Protein AF-A0AAX6HCB5-F1 (afdb_monomer)

Mean predicted aligned error: 10.13 Å

InterPro domains:
  IPR004364 Aminoacyl-tRNA synthetase, class II (D/K/N) [PF00152] (1-124)
  IPR004523 Aspartate-tRNA synthetase, type 2 [PTHR43450] (1-118)
  IPR045864 Class II Aminoacyl-tRNA synthetase/Biotinyl protein ligase (BPL) and lipoyl protein ligase (LPL) [G3DSA:3.30.930.10] (1-126)
  IPR045864 Class II Aminoacyl-tRNA synthetase/Biotinyl protein ligase (BPL) and lipoyl protein ligase (LPL) [SSF55681] (1-124)

Sequence (126 aa):
MDIVDGLFVERFDHLNENCKKELEAINRQYPFEPLKYLRLTFGEGIQMLKEAGVDVDPLGEEIKLGRLVLEKYNTEFYILHRFPLAVRPFYTMPCYDDSRYSNSFDVFIRGEEIISGVKECTRPTS

Nearest PDB structures (foldseek):
  6iy6-assembly1_A  TM=6.878E-01  e=4.361E-13  Homo sapiens
  6iy6-assembly2_H  TM=6.935E-01  e=6.535E-13  Homo sapiens
  6iy6-assembly1_B  TM=6.879E-01  e=5.711E-13  Homo sapiens
  3i7f-assembly1_A  TM=6.760E-01  e=8.557E-13  Entamoeba histolytica
  3i7f-assembly1_B  TM=6.742E-01  e=2.199E-12  Entamoeba histolytica

pLDDT: mean 71.75, std 12.4, range [36.84, 87.5]

Structure (mmCIF, N/CA/C/O backbone):
data_AF-A0AAX6HCB5-F1
#
_entry.id   AF-A0AAX6HCB5-F1
#
loop_
_atom_site.group_PDB
_atom_site.id
_atom_site.type_symbol
_atom_site.label_atom_id
_atom_site.label_alt_id
_atom_site.label_comp_id
_atom_site.label_asym_i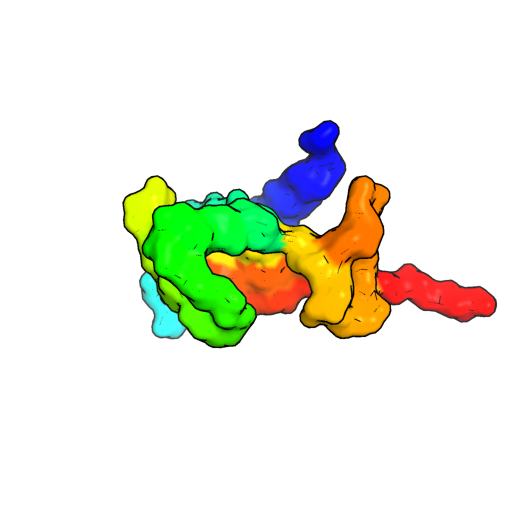d
_atom_site.label_entity_id
_atom_site.label_seq_id
_atom_site.pdbx_PDB_ins_code
_atom_site.Cartn_x
_atom_site.Cartn_y
_atom_site.Cartn_z
_atom_site.occupancy
_atom_site.B_iso_or_equiv
_atom_site.auth_seq_id
_atom_site.auth_comp_id
_atom_site.auth_asym_id
_atom_site.auth_atom_id
_atom_site.pdbx_PDB_model_num
ATOM 1 N N . MET A 1 1 ? 9.347 -19.235 0.436 1.00 45.31 1 MET A N 1
ATOM 2 C CA . MET A 1 1 ? 8.471 -18.070 0.237 1.00 45.31 1 MET A CA 1
ATOM 3 C C . MET A 1 1 ? 8.315 -17.375 1.592 1.00 45.31 1 MET A C 1
ATOM 5 O O . MET A 1 1 ? 7.218 -17.352 2.106 1.00 45.31 1 MET A O 1
ATOM 9 N N . ASP A 1 2 ? 9.399 -16.903 2.239 1.00 49.16 2 ASP A N 1
ATOM 10 C CA . ASP A 1 2 ? 9.345 -16.800 3.722 1.00 49.16 2 ASP A CA 1
ATOM 11 C C . ASP A 1 2 ? 10.092 -15.625 4.378 1.00 49.16 2 ASP A C 1
ATOM 13 O O . ASP A 1 2 ? 9.741 -15.233 5.483 1.00 49.16 2 ASP A O 1
ATOM 17 N N . ILE A 1 3 ? 11.091 -15.003 3.742 1.00 51.03 3 ILE A N 1
ATOM 18 C CA . ILE A 1 3 ? 11.892 -13.965 4.431 1.00 51.03 3 ILE A CA 1
ATOM 19 C C . ILE A 1 3 ? 11.267 -12.574 4.285 1.00 51.03 3 ILE A C 1
ATOM 21 O O . ILE A 1 3 ? 11.224 -11.797 5.233 1.00 51.03 3 ILE A O 1
ATOM 25 N N . VAL A 1 4 ? 10.775 -12.252 3.087 1.00 48.47 4 VAL A N 1
ATOM 26 C CA . VAL A 1 4 ? 10.161 -10.948 2.801 1.00 48.47 4 VAL A CA 1
ATOM 27 C C . VAL A 1 4 ? 8.801 -10.848 3.491 1.00 48.47 4 VAL A C 1
ATOM 29 O O . VAL A 1 4 ? 8.492 -9.821 4.084 1.00 48.47 4 VAL A O 1
ATOM 32 N N . ASP A 1 5 ? 8.041 -11.942 3.498 1.00 51.50 5 ASP A N 1
ATOM 33 C CA . ASP A 1 5 ? 6.752 -12.011 4.179 1.00 51.50 5 ASP A CA 1
ATOM 34 C C . ASP A 1 5 ? 6.889 -11.872 5.692 1.00 51.50 5 ASP A C 1
ATOM 36 O O . ASP A 1 5 ? 6.193 -11.041 6.272 1.00 51.50 5 ASP A O 1
ATOM 40 N N . GLY A 1 6 ? 7.841 -12.586 6.302 1.00 56.00 6 GLY A N 1
ATOM 41 C CA . GLY A 1 6 ? 8.156 -12.432 7.721 1.00 56.00 6 GLY A CA 1
ATOM 42 C C . GLY A 1 6 ? 8.624 -11.018 8.068 1.00 56.00 6 GLY A C 1
ATOM 43 O O . GLY A 1 6 ? 8.127 -10.436 9.022 1.00 56.00 6 GLY A O 1
ATOM 44 N N . LEU A 1 7 ? 9.498 -10.417 7.251 1.00 59.84 7 LEU A N 1
ATOM 45 C CA . LEU A 1 7 ? 10.003 -9.061 7.487 1.00 59.84 7 LEU A CA 1
ATOM 46 C C . LEU A 1 7 ? 8.901 -7.996 7.403 1.00 59.84 7 LEU A C 1
ATOM 48 O O . LEU A 1 7 ? 8.930 -7.027 8.157 1.00 59.84 7 LEU A O 1
ATOM 52 N N . PHE A 1 8 ? 7.953 -8.137 6.473 1.00 59.31 8 PHE A N 1
ATOM 53 C CA . PHE A 1 8 ? 6.847 -7.189 6.359 1.00 59.31 8 PHE A CA 1
ATOM 54 C C . PHE A 1 8 ? 5.856 -7.346 7.508 1.00 59.31 8 PHE A C 1
ATOM 56 O O . PHE A 1 8 ? 5.485 -6.334 8.091 1.00 59.31 8 PHE A O 1
ATOM 63 N N . VAL A 1 9 ? 5.473 -8.574 7.868 1.00 63.72 9 VAL A N 1
ATOM 64 C CA . VAL A 1 9 ? 4.605 -8.819 9.033 1.00 63.72 9 VAL A CA 1
ATOM 65 C C . VAL A 1 9 ? 5.260 -8.271 10.298 1.00 63.72 9 VAL A C 1
ATOM 67 O O . VAL A 1 9 ? 4.655 -7.461 10.988 1.00 63.72 9 VAL A O 1
ATOM 70 N N . GLU A 1 10 ? 6.537 -8.583 10.524 1.00 66.00 10 GLU A N 1
ATOM 71 C CA . GLU A 1 10 ? 7.284 -8.095 11.683 1.00 66.00 10 GLU A CA 1
ATOM 72 C C . GLU A 1 10 ? 7.404 -6.567 11.680 1.00 66.00 10 GLU A C 1
ATOM 74 O O . GLU A 1 10 ? 7.215 -5.936 12.713 1.00 66.00 10 GLU A O 1
ATOM 79 N N . ARG A 1 11 ? 7.652 -5.932 10.526 1.00 64.69 11 ARG A N 1
ATOM 80 C CA . ARG A 1 11 ? 7.674 -4.466 10.442 1.00 64.69 11 ARG A CA 1
ATOM 81 C C . ARG A 1 11 ? 6.315 -3.832 10.683 1.00 64.69 11 ARG A C 1
ATOM 83 O O . ARG A 1 11 ? 6.300 -2.739 11.234 1.00 64.69 11 ARG A O 1
ATOM 90 N N . PHE A 1 12 ? 5.213 -4.456 10.275 1.00 64.19 12 PHE A N 1
ATOM 91 C CA . PHE A 1 12 ? 3.874 -3.904 10.483 1.00 64.19 12 PHE A CA 1
ATOM 92 C C . PHE A 1 12 ? 3.361 -4.131 11.889 1.00 64.19 12 PHE A C 1
ATOM 94 O O . PHE A 1 12 ? 2.788 -3.204 12.453 1.00 64.19 12 PHE A O 1
ATOM 101 N N . ASP A 1 13 ? 3.645 -5.283 12.484 1.00 66.94 13 ASP A N 1
ATOM 102 C CA . ASP A 1 13 ? 3.441 -5.498 13.911 1.00 66.94 13 ASP A CA 1
ATOM 103 C C . ASP A 1 13 ? 4.293 -4.499 14.697 1.00 66.94 13 ASP A C 1
ATOM 105 O O . ASP A 1 13 ? 3.777 -3.790 15.555 1.00 66.94 13 ASP A O 1
ATOM 109 N N . HIS A 1 14 ? 5.552 -4.293 14.297 1.00 67.81 14 HIS A N 1
ATOM 110 C CA . HIS A 1 14 ? 6.405 -3.265 14.881 1.00 67.81 14 HIS A CA 1
ATOM 111 C C . HIS A 1 14 ? 5.851 -1.849 14.672 1.00 67.81 14 HIS A C 1
ATOM 113 O O . HIS A 1 14 ? 5.965 -1.034 15.579 1.00 67.81 14 HIS A O 1
ATOM 119 N N . LEU A 1 15 ? 5.235 -1.531 13.530 1.00 64.75 15 LEU A N 1
ATOM 120 C CA . LEU A 1 15 ? 4.616 -0.225 13.271 1.00 64.75 15 LEU A CA 1
ATOM 121 C C . LEU A 1 15 ? 3.354 -0.036 14.128 1.00 64.75 15 LEU A C 1
ATOM 123 O O . LEU A 1 15 ? 3.169 1.014 14.738 1.00 64.75 15 LEU A O 1
ATOM 127 N N . ASN A 1 16 ? 2.521 -1.071 14.245 1.00 65.12 16 ASN A N 1
ATOM 128 C CA . ASN A 1 16 ? 1.338 -1.079 15.105 1.00 65.12 16 ASN A CA 1
ATOM 129 C C . ASN A 1 16 ? 1.698 -1.028 16.592 1.00 65.12 16 ASN A C 1
ATOM 131 O O . ASN A 1 16 ? 0.928 -0.498 17.387 1.00 65.12 16 ASN A O 1
ATOM 135 N N . GLU A 1 17 ? 2.839 -1.585 16.992 1.00 67.44 17 GLU A N 1
ATOM 136 C CA . GLU A 1 17 ? 3.292 -1.597 18.381 1.00 67.44 17 GLU A CA 1
ATOM 137 C C . GLU A 1 17 ? 4.076 -0.337 18.756 1.00 67.44 17 GLU A C 1
ATOM 139 O O . GLU A 1 17 ? 3.826 0.234 19.820 1.00 67.44 17 GLU A O 1
ATOM 144 N N . ASN A 1 18 ? 4.975 0.126 17.882 1.00 63.28 18 ASN A N 1
ATOM 145 C CA . ASN A 1 18 ? 5.958 1.173 18.180 1.00 63.28 18 ASN A CA 1
ATOM 146 C C . ASN A 1 18 ? 5.626 2.527 17.551 1.00 63.28 18 ASN A C 1
ATOM 148 O O . ASN A 1 18 ? 6.016 3.547 18.113 1.00 63.28 18 ASN A O 1
ATOM 152 N N . CYS A 1 19 ? 4.864 2.564 16.455 1.00 60.31 19 CYS A N 1
ATOM 153 C CA . CYS A 1 19 ? 4.444 3.807 15.798 1.00 60.31 19 CYS A CA 1
ATOM 154 C C . CYS A 1 19 ? 2.996 4.200 16.140 1.00 60.31 19 CYS A C 1
ATOM 156 O O . CYS A 1 19 ? 2.330 4.904 15.380 1.00 60.31 19 CYS A O 1
ATOM 158 N N . LYS A 1 20 ? 2.476 3.762 17.300 1.00 65.50 20 LYS A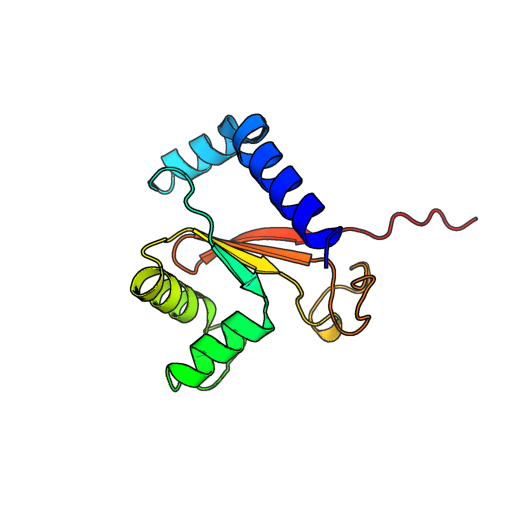 N 1
ATOM 159 C CA . LYS A 1 20 ? 1.111 4.093 17.756 1.00 65.50 20 LYS A CA 1
ATOM 160 C C . LYS A 1 20 ? 0.855 5.594 17.828 1.00 65.50 20 LYS A C 1
ATOM 162 O O . LYS A 1 20 ? -0.260 6.019 17.566 1.00 65.50 20 LYS A O 1
ATOM 167 N N . LYS A 1 21 ? 1.864 6.401 18.170 1.00 64.75 21 LYS A N 1
ATOM 168 C CA . LYS A 1 21 ? 1.718 7.860 18.296 1.00 64.75 21 LYS A CA 1
ATOM 169 C C . LYS A 1 21 ? 1.553 8.534 16.937 1.00 64.75 21 LYS A C 1
ATOM 171 O O . LYS A 1 21 ? 0.758 9.458 16.808 1.00 64.75 21 LYS A O 1
ATOM 176 N N . GLU A 1 22 ? 2.283 8.064 15.936 1.00 63.50 22 GLU A N 1
ATOM 177 C CA . GLU A 1 22 ? 2.213 8.505 14.547 1.00 63.50 22 GLU A CA 1
ATOM 178 C C . GLU A 1 22 ? 0.884 8.065 13.933 1.00 63.50 22 GLU A C 1
ATOM 180 O O . GLU A 1 22 ? 0.186 8.875 13.330 1.00 63.50 22 GLU A O 1
ATOM 185 N N . LEU A 1 23 ? 0.478 6.817 14.182 1.00 64.88 23 LEU A N 1
ATOM 186 C CA . LEU A 1 23 ? -0.827 6.295 13.781 1.00 64.88 23 LEU A CA 1
ATOM 187 C C . LEU A 1 23 ? -1.978 7.054 14.451 1.00 64.88 23 LEU A C 1
ATOM 189 O O . LEU A 1 23 ? -2.951 7.384 13.784 1.00 64.88 23 LEU A O 1
ATOM 193 N N . GLU A 1 24 ? -1.868 7.401 15.735 1.00 69.31 24 GLU A N 1
ATOM 194 C CA . GLU A 1 24 ? -2.835 8.256 16.433 1.00 69.31 24 GLU A CA 1
ATOM 195 C C . GLU A 1 24 ? -2.851 9.687 15.888 1.00 69.31 24 GLU A C 1
ATOM 197 O O . GLU A 1 24 ? -3.917 10.296 15.808 1.00 69.31 24 GLU A O 1
ATOM 202 N N . ALA A 1 25 ? -1.697 10.246 15.516 1.00 68.56 25 ALA A N 1
ATOM 203 C CA . ALA A 1 25 ? -1.620 11.571 14.905 1.00 68.56 25 ALA A CA 1
ATOM 204 C C . ALA A 1 25 ? -2.310 11.591 13.534 1.00 68.56 25 ALA A C 1
ATOM 206 O O . ALA A 1 25 ? -3.083 12.510 13.259 1.00 68.56 25 ALA A O 1
ATOM 207 N N . ILE A 1 26 ? -2.099 10.547 12.726 1.00 66.00 26 ILE A N 1
ATOM 208 C CA . ILE A 1 26 ? -2.817 10.334 11.465 1.00 66.00 26 ILE A CA 1
ATOM 209 C C . ILE A 1 26 ? -4.311 10.144 11.752 1.00 66.00 26 ILE A C 1
ATOM 211 O O . ILE A 1 26 ? -5.117 10.811 11.119 1.00 66.00 26 ILE A O 1
ATOM 215 N N . ASN A 1 27 ? -4.689 9.351 12.761 1.00 69.19 27 ASN A N 1
ATOM 216 C CA . ASN A 1 27 ? -6.090 9.099 13.129 1.00 69.19 27 ASN A CA 1
ATOM 217 C C . ASN A 1 27 ? -6.822 10.376 13.589 1.00 69.19 27 ASN A C 1
ATOM 219 O O . ASN A 1 27 ? -8.016 10.545 13.358 1.00 69.19 27 ASN A O 1
ATOM 223 N N . ARG A 1 28 ? -6.109 11.320 14.219 1.00 72.44 28 ARG A N 1
ATOM 224 C CA . ARG A 1 28 ? -6.670 12.634 14.585 1.00 72.44 28 ARG A CA 1
ATOM 225 C C . ARG A 1 28 ? -6.975 13.510 13.376 1.00 72.44 28 ARG A C 1
ATOM 227 O O . ARG A 1 28 ? -7.904 14.308 13.449 1.00 72.44 28 ARG A O 1
ATOM 234 N N . GLN A 1 29 ? -6.176 13.416 12.316 1.00 68.62 29 GLN A N 1
ATOM 235 C CA . GLN A 1 29 ? -6.394 14.181 11.085 1.00 68.62 29 GLN A CA 1
ATOM 236 C C . GLN A 1 29 ? -7.370 13.463 10.142 1.00 68.62 29 GLN A C 1
ATOM 238 O O . GLN A 1 29 ? -8.209 14.107 9.519 1.00 68.62 29 GLN A O 1
ATOM 243 N N . TYR A 1 30 ? -7.309 12.133 10.107 1.00 65.06 30 TYR A N 1
ATOM 244 C CA . TYR A 1 30 ? -8.079 11.250 9.242 1.00 65.06 30 TYR A CA 1
ATOM 245 C C . TYR A 1 30 ? -8.595 10.060 10.063 1.00 65.06 30 TYR A C 1
ATOM 247 O O . TYR A 1 30 ? -7.854 9.100 10.241 1.00 65.06 30 TYR A O 1
ATOM 255 N N . PRO A 1 31 ? -9.839 10.094 10.577 1.00 69.31 31 PRO A N 1
ATOM 256 C CA . PRO A 1 31 ? -10.374 9.019 11.411 1.00 69.31 31 PRO A CA 1
ATOM 257 C C . PRO A 1 31 ? -10.451 7.686 10.656 1.00 69.31 31 PRO A C 1
ATOM 259 O O . PRO A 1 31 ? -11.116 7.615 9.619 1.00 69.31 31 PRO A O 1
ATOM 262 N N . PHE A 1 32 ? -9.819 6.635 11.185 1.00 66.44 32 PHE A N 1
ATOM 263 C CA . PHE A 1 32 ? -9.846 5.278 10.628 1.00 66.44 32 PHE A CA 1
ATOM 264 C C . PHE A 1 32 ? -10.086 4.214 11.717 1.00 66.44 32 PHE A C 1
ATOM 266 O O . PHE A 1 32 ? -9.746 4.400 12.889 1.00 66.44 32 PHE A O 1
ATOM 273 N N . GLU A 1 33 ? -10.709 3.092 11.339 1.00 65.19 33 GLU A N 1
ATOM 274 C CA . GLU A 1 33 ? -10.898 1.928 12.220 1.00 65.19 33 GLU A CA 1
ATOM 275 C C . GLU A 1 33 ? -9.569 1.207 12.515 1.00 65.19 33 GLU A C 1
ATOM 277 O O . GLU A 1 33 ? -8.630 1.343 11.736 1.00 65.19 33 GLU A O 1
ATOM 282 N N . PRO A 1 34 ? -9.448 0.416 13.603 1.00 62.91 34 PRO A N 1
ATOM 283 C CA . PRO A 1 34 ? -8.208 -0.285 13.941 1.00 62.91 34 PRO A CA 1
ATOM 284 C C . PRO A 1 34 ? -7.597 -0.996 12.727 1.00 62.91 34 PRO A C 1
ATOM 286 O O . PRO A 1 34 ? -8.287 -1.739 12.032 1.00 62.91 34 PRO A O 1
ATOM 289 N N . LEU A 1 35 ? -6.308 -0.738 12.483 1.00 61.56 35 LEU A N 1
ATOM 290 C CA . LEU A 1 35 ? -5.572 -1.090 11.266 1.00 61.56 35 LEU A CA 1
ATOM 291 C C . LEU A 1 35 ? -5.821 -2.519 10.781 1.00 61.56 35 LEU A C 1
ATOM 293 O O . LEU A 1 35 ? -5.146 -3.468 11.183 1.00 61.56 35 LEU A O 1
ATOM 297 N N . LYS A 1 36 ? -6.757 -2.652 9.841 1.00 66.12 36 LYS A N 1
ATOM 298 C CA . LYS A 1 36 ? -6.951 -3.861 9.052 1.00 66.12 36 LYS A CA 1
ATOM 299 C C . LYS A 1 36 ? -6.175 -3.690 7.756 1.00 66.12 36 LYS A C 1
ATOM 301 O O . LYS A 1 36 ? -6.703 -3.197 6.765 1.00 66.12 36 LYS A O 1
ATOM 306 N N . TYR A 1 37 ? -4.890 -4.017 7.788 1.00 68.25 37 TYR A N 1
ATOM 307 C CA . TYR A 1 37 ? -4.016 -3.772 6.651 1.00 68.25 37 TYR A CA 1
ATOM 308 C C . TYR A 1 37 ? -4.153 -4.864 5.589 1.00 68.25 37 TYR A C 1
ATOM 310 O O . TYR A 1 37 ? -4.098 -6.058 5.884 1.00 68.25 37 TYR A O 1
ATOM 318 N N . LEU A 1 38 ? -4.323 -4.443 4.336 1.00 80.31 38 LEU A N 1
ATOM 319 C CA . LEU A 1 38 ? -4.226 -5.321 3.176 1.00 80.31 38 LEU A CA 1
ATOM 320 C C . LEU A 1 38 ? -2.879 -5.104 2.491 1.00 80.31 38 LEU A C 1
ATOM 322 O O . LEU A 1 38 ? -2.504 -3.974 2.182 1.00 80.31 38 LEU A O 1
ATOM 326 N N . ARG A 1 39 ? -2.159 -6.191 2.223 1.00 79.62 39 ARG A N 1
ATOM 327 C CA . ARG A 1 39 ? -0.920 -6.149 1.450 1.00 79.62 39 ARG A CA 1
ATOM 328 C C . ARG A 1 39 ? -1.200 -6.598 0.023 1.00 79.62 39 ARG A C 1
ATOM 330 O O . ARG A 1 39 ? -1.711 -7.695 -0.179 1.00 79.62 39 ARG A O 1
ATOM 337 N N . LEU A 1 40 ? -0.837 -5.758 -0.936 1.00 84.12 40 LEU A N 1
ATOM 338 C CA . LEU A 1 40 ? -0.963 -6.030 -2.361 1.00 84.12 40 LEU A CA 1
ATOM 339 C C . LEU A 1 40 ? 0.376 -5.762 -3.040 1.00 84.12 40 LEU A C 1
ATOM 341 O O . LEU A 1 40 ? 1.044 -4.762 -2.782 1.00 84.12 40 LEU A O 1
ATOM 345 N N . THR A 1 41 ? 0.792 -6.639 -3.938 1.00 84.94 41 THR A N 1
ATOM 346 C CA . THR A 1 41 ? 1.899 -6.321 -4.837 1.00 84.94 41 THR A CA 1
ATOM 347 C C . THR A 1 41 ? 1.451 -5.277 -5.859 1.00 84.94 41 THR A C 1
ATOM 349 O O . THR A 1 41 ? 0.275 -5.210 -6.222 1.00 84.94 41 THR A O 1
ATOM 352 N N . PHE A 1 42 ? 2.386 -4.484 -6.386 1.00 83.50 42 PHE A N 1
ATOM 353 C CA . PHE A 1 42 ? 2.079 -3.556 -7.479 1.00 83.50 42 PHE A CA 1
ATOM 354 C C . PHE A 1 42 ? 1.416 -4.282 -8.663 1.00 83.50 42 PHE A C 1
ATOM 356 O O . PHE A 1 42 ? 0.458 -3.785 -9.245 1.00 83.50 42 PHE A O 1
ATOM 363 N N . GLY A 1 43 ? 1.870 -5.502 -8.973 1.00 84.56 43 GLY A N 1
ATOM 364 C CA . GLY A 1 43 ? 1.260 -6.343 -10.005 1.00 84.56 43 GLY A CA 1
ATOM 365 C C . GLY A 1 43 ? -0.204 -6.695 -9.721 1.00 84.56 43 GLY A C 1
ATOM 366 O O . GLY A 1 43 ? -1.028 -6.601 -10.627 1.00 84.56 43 GLY A O 1
ATOM 367 N N . GLU A 1 44 ? -0.542 -7.047 -8.479 1.00 87.06 44 GLU A N 1
ATOM 368 C CA . GLU A 1 44 ? -1.928 -7.317 -8.067 1.00 87.06 44 GLU A CA 1
ATOM 369 C C . GLU A 1 44 ? -2.798 -6.059 -8.115 1.00 87.06 44 GLU A C 1
ATOM 371 O O . GLU A 1 44 ? -3.930 -6.128 -8.588 1.00 87.06 44 GLU A O 1
ATOM 376 N N . GLY A 1 45 ? -2.269 -4.902 -7.702 1.00 85.94 45 GLY A N 1
ATOM 377 C CA . GLY A 1 45 ? -2.980 -3.625 -7.812 1.00 85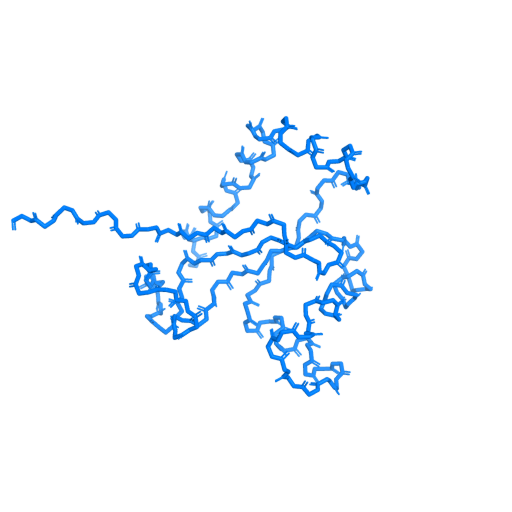.94 45 GLY A CA 1
ATOM 378 C C . GLY A 1 45 ? -3.332 -3.287 -9.264 1.00 85.94 45 GLY A C 1
ATOM 379 O O . GLY A 1 45 ? -4.486 -3.002 -9.578 1.00 85.94 45 GLY A O 1
ATOM 380 N N . ILE A 1 46 ? -2.365 -3.422 -10.176 1.00 83.69 46 ILE A N 1
ATOM 381 C CA . ILE A 1 46 ? -2.582 -3.231 -11.620 1.00 83.69 46 ILE A CA 1
ATOM 382 C C . ILE A 1 46 ? -3.578 -4.252 -12.178 1.00 83.69 46 ILE A C 1
ATOM 384 O O . ILE A 1 46 ? -4.398 -3.918 -13.031 1.00 83.69 46 ILE A O 1
ATOM 388 N N . GLN A 1 47 ? -3.532 -5.498 -11.709 1.00 85.81 47 GLN A N 1
ATOM 389 C CA . GLN A 1 47 ? -4.485 -6.525 -12.122 1.00 85.81 47 GLN A CA 1
ATOM 390 C C . GLN A 1 47 ? -5.915 -6.178 -11.677 1.00 85.81 47 GLN A C 1
ATOM 392 O O . GLN A 1 47 ? -6.835 -6.288 -12.484 1.00 85.81 47 GLN A O 1
ATOM 397 N N . MET A 1 48 ? -6.100 -5.682 -10.448 1.00 86.25 48 MET A N 1
ATOM 398 C CA . MET A 1 48 ? -7.402 -5.206 -9.961 1.00 86.25 48 MET A CA 1
ATOM 399 C C . MET A 1 48 ? -7.942 -4.044 -10.805 1.00 86.25 48 MET A C 1
ATOM 401 O O . MET A 1 48 ? -9.128 -4.020 -11.129 1.00 86.25 48 MET A O 1
ATOM 405 N N . LEU A 1 49 ? -7.076 -3.110 -11.203 1.00 85.06 49 LEU A N 1
ATOM 406 C CA . LEU A 1 49 ? -7.448 -1.982 -12.064 1.00 85.06 49 LEU A CA 1
ATOM 407 C C . LEU A 1 49 ? -7.869 -2.445 -13.467 1.00 85.06 49 LEU A C 1
ATOM 409 O O . LEU A 1 49 ? -8.896 -2.005 -13.986 1.00 85.06 49 LEU A O 1
ATOM 413 N N . LYS A 1 50 ? -7.144 -3.411 -14.045 1.00 84.31 50 LYS A N 1
ATOM 414 C CA . LYS A 1 50 ? -7.498 -4.030 -15.334 1.00 84.31 50 LYS A CA 1
ATOM 415 C C . LYS A 1 50 ? -8.820 -4.790 -15.281 1.00 84.31 50 LYS A C 1
ATOM 417 O O . LYS A 1 50 ? -9.612 -4.691 -16.213 1.00 84.31 50 LYS A O 1
ATOM 422 N N . GLU A 1 51 ? -9.070 -5.537 -14.208 1.00 85.19 51 GLU A N 1
ATOM 423 C CA . GLU A 1 51 ? -10.334 -6.259 -13.997 1.00 85.19 51 GLU A CA 1
ATOM 424 C C . GLU A 1 51 ? -11.525 -5.308 -13.860 1.00 85.19 51 GLU A C 1
ATOM 426 O O . GLU A 1 51 ? -12.617 -5.613 -14.335 1.00 85.19 51 GLU A O 1
ATOM 431 N N . ALA A 1 52 ? -11.300 -4.129 -13.280 1.00 81.88 52 ALA A N 1
ATOM 432 C CA . ALA A 1 52 ? -12.286 -3.058 -13.207 1.00 81.88 52 ALA A CA 1
ATOM 433 C C . ALA A 1 52 ? -12.467 -2.290 -14.535 1.00 81.88 52 ALA A C 1
ATOM 435 O O . ALA A 1 52 ? -13.274 -1.363 -14.600 1.00 81.88 52 ALA A O 1
ATOM 436 N N . GLY A 1 53 ? -11.744 -2.666 -15.599 1.00 80.50 53 GLY A N 1
ATOM 437 C CA . GLY A 1 53 ? -11.844 -2.049 -16.922 1.00 80.50 53 GLY A CA 1
ATOM 438 C C . GLY A 1 53 ? -11.229 -0.653 -17.000 1.00 80.50 53 GLY A C 1
ATOM 439 O O . GLY A 1 53 ? -11.649 0.150 -17.834 1.00 80.50 53 GLY A O 1
ATOM 440 N N . VAL A 1 54 ? -10.272 -0.341 -16.123 1.00 75.31 54 VAL A N 1
ATOM 441 C CA . VAL A 1 54 ? -9.614 0.964 -16.101 1.00 75.31 54 VAL A CA 1
ATOM 442 C C . VAL A 1 54 ? -8.376 0.958 -16.999 1.00 75.31 54 VAL A C 1
ATOM 444 O O . VAL A 1 54 ? -7.564 0.033 -16.946 1.00 75.31 54 VAL A O 1
ATOM 447 N N . ASP A 1 55 ? -8.254 1.982 -17.847 1.00 67.31 55 ASP A N 1
ATOM 448 C CA . ASP A 1 55 ? -7.071 2.196 -18.681 1.00 67.31 55 ASP A CA 1
ATOM 449 C C . ASP A 1 55 ? -5.943 2.776 -17.816 1.00 67.31 55 ASP A C 1
ATOM 451 O O . ASP A 1 55 ? -6.130 3.783 -17.130 1.00 67.31 55 ASP A O 1
ATOM 455 N N . VAL A 1 56 ? -4.810 2.077 -17.789 1.00 63.75 56 VAL A N 1
ATOM 456 C CA . VAL A 1 56 ? -3.819 2.155 -16.707 1.00 63.75 56 VAL A CA 1
ATOM 457 C C . VAL A 1 56 ? -2.960 3.420 -16.835 1.00 63.75 56 VAL A C 1
ATOM 459 O O . VAL A 1 56 ? -1.957 3.413 -17.550 1.00 63.75 56 VAL A O 1
ATOM 462 N N . ASP A 1 57 ? -3.336 4.506 -16.153 1.00 58.19 57 ASP A N 1
ATOM 463 C CA . ASP A 1 57 ? -2.565 5.761 -16.106 1.00 58.19 57 ASP A CA 1
ATOM 464 C C . ASP A 1 57 ? -1.928 5.983 -14.710 1.00 58.19 57 ASP A C 1
ATOM 466 O O . ASP A 1 57 ? -2.652 6.222 -13.741 1.00 58.19 57 ASP A O 1
ATOM 470 N N . PRO A 1 58 ? -0.587 5.925 -14.563 1.00 52.38 58 PRO A N 1
ATOM 471 C CA . PRO A 1 58 ? 0.113 5.783 -13.279 1.00 52.38 58 PRO A CA 1
ATOM 472 C C . PRO A 1 58 ? -0.235 6.767 -12.154 1.00 52.38 58 PRO A C 1
ATOM 474 O O . PRO A 1 58 ? 0.026 6.448 -11.001 1.00 52.38 58 PRO A O 1
ATOM 477 N N . LEU A 1 59 ? -0.776 7.950 -12.458 1.00 52.09 59 LEU A N 1
ATOM 478 C CA . LEU A 1 59 ? -0.978 9.025 -11.476 1.00 52.09 59 LEU A CA 1
ATOM 479 C C . LEU A 1 59 ? -2.449 9.230 -11.060 1.00 52.09 59 LEU A C 1
ATOM 481 O O . LEU A 1 59 ? -2.725 9.961 -10.116 1.00 52.09 59 LEU A O 1
ATOM 485 N N . GLY A 1 60 ? -3.407 8.615 -11.764 1.00 60.56 60 GLY A N 1
ATOM 486 C CA . GLY A 1 60 ? -4.852 8.776 -11.510 1.00 60.56 60 GLY A CA 1
ATOM 487 C C . GLY A 1 60 ? -5.551 7.519 -10.981 1.00 60.56 60 GLY A C 1
ATOM 488 O O . GLY A 1 60 ? -6.763 7.526 -10.747 1.00 60.56 60 GLY A O 1
ATOM 489 N N . GLU A 1 61 ? -4.805 6.428 -10.831 1.00 72.94 61 GLU A N 1
ATOM 490 C CA . GLU A 1 61 ? -5.332 5.093 -10.535 1.00 72.94 61 GLU A CA 1
ATOM 491 C C . GLU A 1 61 ? -5.422 4.805 -9.031 1.00 72.94 61 GLU A C 1
ATOM 493 O O . GLU A 1 61 ? -6.221 3.967 -8.622 1.00 72.94 61 GLU A O 1
ATOM 498 N N . GLU A 1 62 ? -4.656 5.507 -8.192 1.00 76.44 62 GLU A N 1
ATOM 499 C CA . GLU A 1 62 ? -4.538 5.235 -6.749 1.00 76.44 62 GLU A CA 1
ATOM 500 C C . GLU A 1 62 ? -5.872 5.411 -6.012 1.00 76.44 62 GLU A C 1
ATOM 502 O O . GLU A 1 62 ? -6.288 4.536 -5.253 1.00 76.44 62 GLU A O 1
ATOM 507 N N . ILE A 1 63 ? -6.622 6.471 -6.337 1.00 80.06 63 ILE A N 1
ATOM 508 C CA . ILE A 1 63 ? -7.968 6.714 -5.795 1.00 80.06 63 ILE A CA 1
ATOM 509 C C . ILE A 1 63 ? -8.936 5.595 -6.205 1.00 80.06 63 ILE A C 1
ATOM 511 O O . ILE A 1 63 ? -9.766 5.150 -5.408 1.00 80.06 63 ILE A O 1
ATOM 515 N N . LYS A 1 64 ? -8.852 5.121 -7.455 1.00 83.38 64 LYS A N 1
ATOM 516 C CA . LYS A 1 64 ? -9.711 4.033 -7.950 1.00 83.38 64 LYS A CA 1
ATOM 517 C C . LYS A 1 64 ? -9.344 2.711 -7.294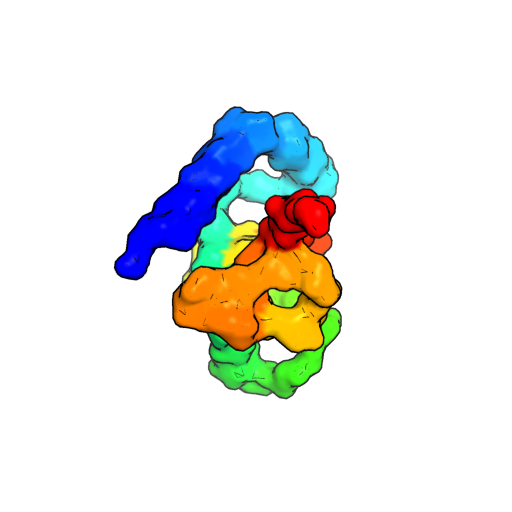 1.00 83.38 64 LYS A C 1
ATOM 519 O O . LYS A 1 64 ? -10.234 1.981 -6.867 1.00 83.38 64 LYS A O 1
ATOM 524 N N . LEU A 1 65 ? -8.052 2.431 -7.163 1.00 85.25 65 LEU A N 1
ATOM 525 C CA . LEU A 1 65 ? -7.557 1.248 -6.480 1.00 85.25 65 LEU A CA 1
ATOM 526 C C . LEU A 1 65 ? -7.997 1.244 -5.014 1.00 85.25 65 LEU A C 1
ATOM 528 O O . LEU A 1 65 ? -8.489 0.225 -4.542 1.00 85.25 65 LEU A O 1
ATOM 532 N N . GLY A 1 66 ? -7.932 2.389 -4.330 1.00 85.12 66 GLY A N 1
ATOM 533 C CA . GLY A 1 66 ? -8.447 2.534 -2.971 1.00 85.12 66 GLY A CA 1
ATOM 534 C C . GLY A 1 66 ? -9.936 2.198 -2.854 1.00 85.12 66 GLY A C 1
ATOM 535 O O . GLY A 1 66 ? -10.330 1.495 -1.925 1.00 85.12 66 GLY A O 1
ATOM 536 N 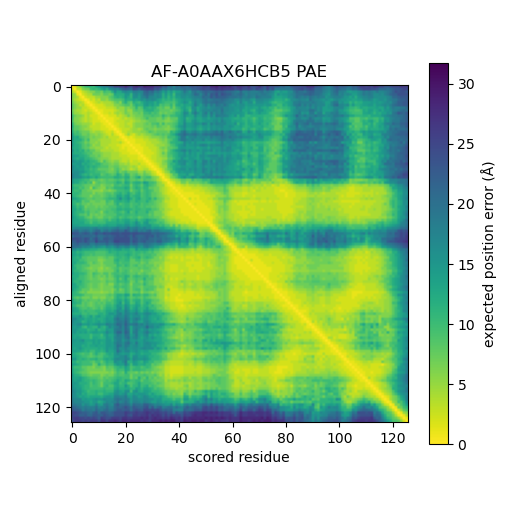N . ARG A 1 67 ? -10.761 2.608 -3.828 1.00 85.94 67 ARG A N 1
ATOM 537 C CA . ARG A 1 67 ? -12.185 2.222 -3.880 1.00 85.94 67 ARG A CA 1
ATOM 538 C C . ARG A 1 67 ? -12.374 0.724 -4.094 1.00 85.94 67 ARG A C 1
ATOM 540 O O . ARG A 1 67 ? -13.157 0.113 -3.377 1.00 85.94 67 ARG A O 1
ATOM 547 N N . LEU A 1 68 ? -11.628 0.120 -5.019 1.00 87.19 68 LEU A N 1
ATOM 548 C CA . LEU A 1 68 ? -11.692 -1.325 -5.271 1.00 87.19 68 LEU A CA 1
ATOM 549 C C . LEU A 1 68 ? -11.268 -2.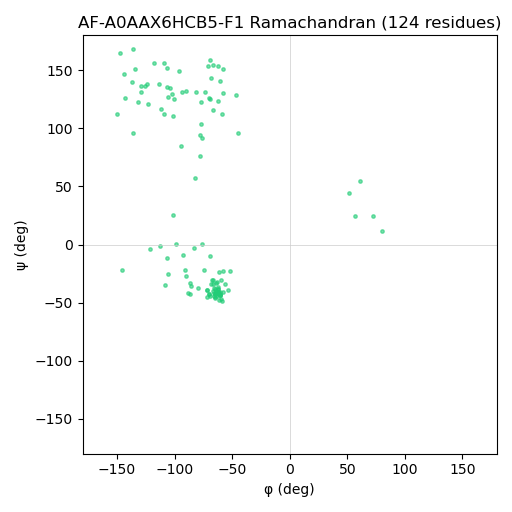137 -4.043 1.00 87.19 68 LEU A C 1
ATOM 551 O O . LEU A 1 68 ? -11.855 -3.177 -3.742 1.00 87.19 68 LEU A O 1
ATOM 555 N N . VAL A 1 69 ? -10.254 -1.664 -3.320 1.00 87.50 69 VAL A N 1
ATOM 556 C CA . VAL A 1 69 ? -9.801 -2.280 -2.071 1.00 87.50 69 VAL A CA 1
ATOM 557 C C . VAL A 1 69 ? -10.877 -2.173 -0.993 1.00 87.50 69 VAL A C 1
ATOM 559 O O . VAL A 1 69 ? -11.173 -3.173 -0.334 1.00 87.50 69 VAL A O 1
ATOM 562 N N . LEU A 1 70 ? -11.513 -1.009 -0.857 1.00 86.06 7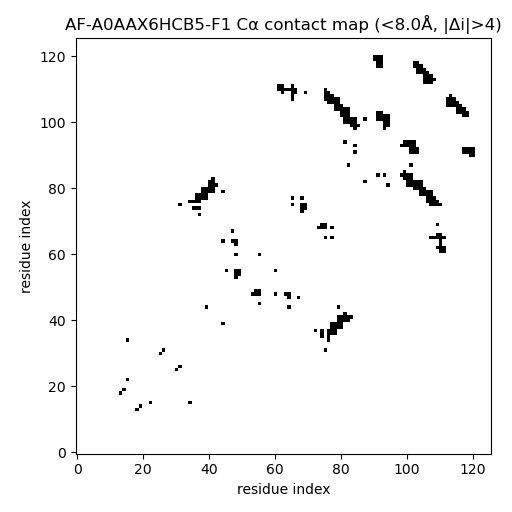0 LEU A N 1
ATOM 563 C CA . LEU A 1 70 ? -12.615 -0.812 0.080 1.00 86.06 70 LEU A CA 1
ATOM 564 C C . LEU A 1 70 ? -13.802 -1.730 -0.240 1.00 86.06 70 LEU A C 1
ATOM 566 O O . LEU A 1 70 ? -14.293 -2.419 0.648 1.00 86.06 70 LEU A O 1
ATOM 570 N N . GLU A 1 71 ? -14.223 -1.805 -1.502 1.00 86.75 71 GLU A N 1
ATOM 571 C CA . GLU A 1 71 ? -15.349 -2.642 -1.933 1.00 86.75 71 GLU A CA 1
ATOM 572 C C . GLU A 1 71 ? -15.080 -4.142 -1.739 1.00 86.75 71 GLU A C 1
ATOM 574 O O . GLU A 1 71 ? -15.966 -4.885 -1.316 1.00 86.75 71 GLU A O 1
ATOM 579 N N . LYS A 1 72 ? -13.855 -4.600 -2.027 1.00 86.62 72 LYS A N 1
ATOM 580 C CA . LYS A 1 72 ? -13.508 -6.030 -2.010 1.00 86.62 72 LYS A CA 1
ATOM 581 C C . LYS A 1 72 ? -13.077 -6.539 -0.635 1.00 86.62 72 LYS A C 1
ATOM 583 O O . LYS A 1 72 ? -13.333 -7.697 -0.308 1.00 86.62 72 LYS A O 1
ATOM 588 N N . TYR A 1 73 ? -12.418 -5.701 0.162 1.00 83.19 73 TYR A N 1
ATOM 589 C CA . TYR A 1 73 ? -11.781 -6.109 1.420 1.00 83.19 73 TYR A CA 1
ATOM 590 C C . TYR A 1 73 ? -12.303 -5.358 2.651 1.00 83.19 73 TYR A C 1
ATOM 592 O O . TYR A 1 73 ? -11.916 -5.699 3.774 1.00 83.19 73 TYR A O 1
ATOM 600 N N . ASN A 1 74 ? -13.200 -4.382 2.462 1.00 83.62 74 ASN A N 1
ATOM 601 C CA . ASN A 1 74 ? -13.759 -3.540 3.520 1.00 83.62 74 ASN A CA 1
ATOM 602 C C . ASN A 1 74 ? -12.660 -2.914 4.392 1.00 83.62 74 ASN A C 1
ATOM 604 O O . ASN A 1 74 ? -12.720 -2.962 5.622 1.00 83.62 74 ASN A O 1
ATOM 608 N N . THR A 1 75 ? -11.613 -2.404 3.737 1.00 82.81 75 THR A N 1
ATOM 609 C CA . THR A 1 75 ? -10.534 -1.654 4.379 1.00 82.81 75 THR A CA 1
ATOM 610 C C . THR A 1 75 ? -10.164 -0.435 3.553 1.00 82.81 75 THR A C 1
ATOM 612 O O . THR A 1 75 ? -10.107 -0.484 2.328 1.00 82.81 75 THR A O 1
ATOM 615 N N . GLU A 1 76 ? -9.905 0.665 4.246 1.00 80.06 76 GLU A N 1
ATOM 616 C CA . GLU A 1 76 ? -9.396 1.898 3.652 1.00 80.06 76 GLU A CA 1
ATOM 617 C C . GLU A 1 76 ? -7.865 1.954 3.694 1.00 80.06 76 GLU A C 1
ATOM 619 O O . GLU A 1 76 ? -7.280 2.851 3.093 1.00 80.06 76 GLU A O 1
ATOM 624 N N . PHE A 1 77 ? -7.229 1.009 4.396 1.00 80.88 77 PHE A N 1
ATOM 625 C CA . PHE A 1 77 ? -5.792 0.967 4.625 1.00 80.88 77 PHE A CA 1
ATOM 626 C C . PHE A 1 77 ? -5.167 -0.219 3.894 1.00 80.88 77 PHE A C 1
ATOM 628 O O . PHE A 1 77 ? -5.431 -1.387 4.205 1.00 80.88 77 PHE A O 1
ATOM 635 N N . TYR A 1 78 ? -4.292 0.075 2.940 1.00 83.44 78 TYR A N 1
ATOM 636 C CA . TYR A 1 78 ? -3.572 -0.953 2.202 1.00 83.44 78 TYR A CA 1
ATOM 637 C C . TYR A 1 78 ? -2.180 -0.496 1.805 1.00 83.44 78 TYR A C 1
ATOM 639 O O . TYR A 1 78 ? -1.825 0.679 1.866 1.00 83.44 78 TYR A O 1
ATOM 647 N N . ILE A 1 79 ? -1.372 -1.474 1.427 1.00 81.56 79 ILE A N 1
ATOM 648 C CA . ILE A 1 79 ? 0.053 -1.297 1.210 1.00 81.56 79 ILE A CA 1
ATOM 649 C C . ILE A 1 79 ? 0.388 -1.917 -0.120 1.00 81.56 79 ILE A C 1
ATOM 651 O O . ILE A 1 79 ? 0.160 -3.114 -0.323 1.00 81.56 79 ILE A O 1
ATOM 655 N N . LEU A 1 80 ? 0.949 -1.101 -1.000 1.00 85.25 80 LEU A N 1
ATOM 656 C CA . LEU A 1 80 ? 1.529 -1.577 -2.237 1.00 85.25 80 LEU A CA 1
ATOM 657 C C . LEU A 1 80 ? 3.010 -1.825 -2.025 1.00 85.25 80 LEU A C 1
ATOM 659 O O . LEU A 1 80 ? 3.719 -0.979 -1.493 1.00 85.25 80 LEU A O 1
ATOM 663 N N . HIS A 1 81 ? 3.496 -2.985 -2.446 1.00 81.81 81 HIS A N 1
ATOM 664 C CA . HIS A 1 81 ? 4.920 -3.309 -2.396 1.00 81.81 81 HIS A CA 1
ATOM 665 C C . HIS A 1 81 ? 5.384 -3.969 -3.697 1.00 81.81 81 HIS A C 1
ATOM 667 O O . HIS A 1 81 ? 4.570 -4.363 -4.534 1.00 81.81 81 HIS A O 1
ATOM 673 N N . ARG A 1 82 ? 6.707 -4.094 -3.877 1.00 81.12 82 ARG A N 1
ATOM 674 C CA . ARG A 1 82 ? 7.334 -4.616 -5.111 1.00 81.12 82 ARG A CA 1
ATOM 675 C C . ARG A 1 82 ? 7.002 -3.770 -6.334 1.00 81.12 82 ARG A C 1
ATOM 677 O O . ARG A 1 82 ? 6.499 -4.265 -7.342 1.00 81.12 82 ARG A O 1
ATOM 684 N N . PHE A 1 83 ? 7.289 -2.480 -6.243 1.00 83.06 83 PHE A N 1
ATOM 685 C CA . PHE A 1 83 ? 7.178 -1.608 -7.404 1.00 83.06 83 PHE A CA 1
ATOM 686 C C . PHE A 1 83 ? 8.219 -1.988 -8.464 1.00 83.06 83 PHE A C 1
ATOM 688 O O . PHE A 1 83 ? 9.255 -2.564 -8.131 1.00 83.06 83 PHE A O 1
ATOM 695 N N . PRO A 1 84 ? 7.978 -1.697 -9.749 1.00 83.31 84 PRO A N 1
ATOM 696 C CA . PRO A 1 84 ? 9.010 -1.831 -10.765 1.00 83.31 84 PRO A CA 1
ATOM 697 C C . PRO A 1 84 ? 10.212 -0.954 -10.401 1.00 83.31 84 PRO A C 1
ATOM 699 O O . PRO A 1 84 ? 10.063 0.238 -10.139 1.00 83.31 84 PRO A O 1
ATOM 702 N N . LEU A 1 85 ? 11.422 -1.511 -10.420 1.00 80.12 85 LEU A N 1
ATOM 703 C CA . LEU A 1 85 ? 12.628 -0.744 -10.090 1.00 80.12 85 LEU A CA 1
ATOM 704 C C . LEU A 1 85 ? 12.815 0.452 -11.041 1.00 80.12 85 LEU A C 1
ATOM 706 O O . LEU A 1 85 ? 13.303 1.498 -10.632 1.00 80.12 85 LEU A O 1
ATOM 710 N N . ALA A 1 86 ? 12.362 0.312 -12.291 1.00 79.62 86 ALA A N 1
ATOM 711 C CA . ALA A 1 86 ? 12.434 1.342 -13.325 1.00 79.62 86 ALA A CA 1
ATOM 712 C C . ALA A 1 86 ? 11.672 2.638 -12.992 1.00 79.62 86 ALA A C 1
ATOM 714 O O . ALA A 1 86 ? 11.999 3.678 -13.553 1.00 79.62 86 ALA A O 1
ATOM 715 N N . VAL A 1 87 ? 10.667 2.585 -12.106 1.00 78.38 87 VAL A N 1
ATOM 716 C CA . VAL A 1 87 ? 9.877 3.766 -11.709 1.00 78.38 87 VAL A CA 1
ATOM 717 C C . VAL A 1 87 ? 10.341 4.367 -10.380 1.00 78.38 87 VAL A C 1
ATOM 719 O O . VAL A 1 87 ? 9.756 5.336 -9.905 1.00 78.38 87 VAL A O 1
ATOM 722 N N . ARG A 1 88 ? 11.379 3.797 -9.754 1.00 79.06 88 ARG A N 1
ATOM 723 C CA . ARG A 1 88 ? 11.895 4.240 -8.455 1.00 79.06 88 ARG A CA 1
ATOM 724 C C . ARG A 1 88 ? 13.258 4.930 -8.587 1.00 79.06 88 ARG A C 1
ATOM 726 O O . ARG A 1 88 ? 13.986 4.684 -9.549 1.00 79.06 88 ARG A O 1
ATOM 733 N N . PRO A 1 89 ? 13.634 5.791 -7.622 1.00 76.69 89 PRO A N 1
ATOM 734 C CA . PRO A 1 89 ? 14.936 6.452 -7.627 1.00 76.69 89 PRO A CA 1
ATOM 735 C C . PRO A 1 89 ? 16.101 5.456 -7.627 1.00 76.69 89 PRO A C 1
ATOM 737 O O . PRO A 1 89 ? 16.006 4.377 -7.039 1.00 76.69 89 PRO A O 1
ATOM 740 N N . PHE A 1 90 ? 17.233 5.850 -8.214 1.00 73.12 90 PHE A N 1
ATOM 741 C CA . PHE A 1 90 ? 18.401 4.983 -8.446 1.00 73.12 90 PHE A CA 1
ATOM 742 C C . PHE A 1 90 ? 19.002 4.337 -7.183 1.00 73.12 90 PHE A C 1
ATOM 744 O O . PHE A 1 90 ? 19.686 3.322 -7.279 1.00 73.12 90 PHE A O 1
ATOM 751 N N . TYR A 1 91 ? 18.771 4.917 -6.002 1.00 73.56 91 TYR A N 1
ATOM 752 C CA . TYR A 1 91 ? 19.260 4.405 -4.716 1.00 73.56 91 TYR A CA 1
ATOM 753 C C . TYR A 1 91 ? 18.376 3.298 -4.115 1.00 73.56 91 TYR A C 1
ATOM 755 O O . TYR A 1 91 ? 18.698 2.737 -3.064 1.00 73.56 91 TYR A O 1
ATOM 763 N N . THR A 1 92 ? 17.265 2.973 -4.776 1.00 72.50 92 THR A N 1
ATOM 764 C CA . THR A 1 92 ? 16.325 1.941 -4.346 1.00 72.50 92 THR A CA 1
ATOM 765 C C . THR A 1 92 ? 16.934 0.555 -4.510 1.00 72.50 92 THR A C 1
ATOM 767 O O . THR A 1 92 ? 17.366 0.176 -5.598 1.00 72.50 92 THR A O 1
ATOM 770 N N . MET A 1 93 ? 16.949 -0.236 -3.437 1.00 76.12 93 MET A N 1
ATOM 771 C CA . MET A 1 93 ? 17.500 -1.584 -3.510 1.00 76.12 93 MET A CA 1
ATOM 772 C C . MET A 1 93 ? 16.552 -2.530 -4.277 1.00 76.12 93 MET A C 1
ATOM 774 O O . MET A 1 93 ? 15.358 -2.579 -3.954 1.00 76.12 93 MET A O 1
ATOM 778 N N . PRO A 1 94 ? 17.048 -3.307 -5.261 1.00 77.75 94 PRO A N 1
ATOM 779 C CA . PRO A 1 94 ? 16.249 -4.331 -5.927 1.00 77.75 94 PRO A CA 1
ATOM 780 C C . PRO A 1 94 ? 15.795 -5.415 -4.942 1.00 77.75 94 PRO A C 1
ATOM 782 O O . PRO A 1 94 ? 16.447 -5.680 -3.926 1.00 77.75 94 PRO A O 1
ATOM 785 N N . CYS A 1 95 ? 14.677 -6.063 -5.253 1.00 74.50 95 CYS A N 1
ATOM 786 C CA . CYS A 1 95 ? 14.239 -7.270 -4.570 1.00 74.50 95 CYS A CA 1
AT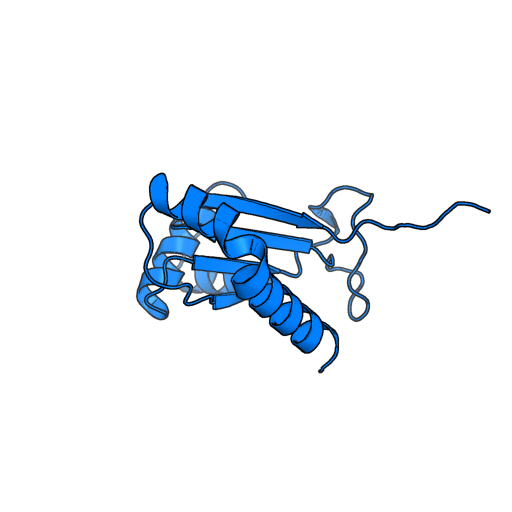OM 787 C C . CYS A 1 95 ? 15.290 -8.377 -4.740 1.00 74.50 95 CYS A C 1
ATOM 789 O O . CYS A 1 95 ? 15.888 -8.536 -5.803 1.00 74.50 95 CYS A O 1
ATOM 791 N N . TYR A 1 96 ? 15.523 -9.144 -3.673 1.00 71.38 96 TYR A N 1
ATOM 792 C CA . TYR A 1 96 ? 16.524 -10.217 -3.673 1.00 71.38 96 TYR A CA 1
ATOM 793 C C . TYR A 1 96 ? 16.137 -11.372 -4.608 1.00 71.38 96 TYR A C 1
ATOM 795 O O . TYR A 1 96 ? 16.998 -12.045 -5.165 1.00 71.38 96 TYR A O 1
ATOM 803 N N . ASP A 1 97 ? 14.836 -11.596 -4.769 1.00 77.00 97 ASP A N 1
ATOM 804 C CA . ASP A 1 97 ? 14.254 -12.671 -5.563 1.00 77.00 97 ASP A CA 1
ATOM 805 C C . ASP A 1 97 ? 14.002 -12.290 -7.032 1.00 77.00 97 ASP A C 1
ATOM 807 O O . ASP A 1 97 ? 14.037 -13.165 -7.893 1.00 77.00 97 ASP A O 1
ATOM 811 N N . ASP A 1 98 ? 13.782 -11.008 -7.341 1.00 77.25 98 ASP A N 1
ATOM 812 C CA . ASP A 1 98 ? 13.612 -10.522 -8.716 1.00 77.25 98 ASP A CA 1
ATOM 813 C C . ASP A 1 98 ? 14.105 -9.074 -8.851 1.00 77.25 98 ASP A C 1
ATOM 815 O O . ASP A 1 98 ? 13.499 -8.139 -8.328 1.00 77.25 98 ASP A O 1
ATOM 819 N N . SER A 1 99 ? 15.194 -8.880 -9.598 1.00 78.25 99 SER A N 1
ATOM 820 C CA . SER A 1 99 ? 15.849 -7.579 -9.773 1.00 78.25 99 SER A CA 1
ATOM 821 C C . SER A 1 99 ? 15.040 -6.565 -10.585 1.00 78.25 99 SER A C 1
ATOM 823 O O . SER A 1 99 ? 15.406 -5.390 -10.625 1.00 78.25 99 SER A O 1
ATOM 825 N N . ARG A 1 100 ? 13.938 -6.986 -11.220 1.00 79.88 100 ARG A N 1
ATOM 826 C CA . ARG A 1 100 ? 13.006 -6.083 -11.914 1.00 79.88 100 ARG A CA 1
ATOM 827 C C . ARG A 1 100 ? 12.139 -5.290 -10.942 1.00 79.88 100 ARG A C 1
ATOM 829 O O . ARG A 1 100 ? 11.623 -4.237 -11.317 1.00 79.88 100 ARG A O 1
ATOM 836 N N . TYR A 1 101 ? 11.982 -5.784 -9.717 1.00 80.88 101 TYR A N 1
ATOM 837 C CA . TYR A 1 101 ? 11.195 -5.142 -8.674 1.00 80.88 101 TYR A CA 1
ATOM 838 C C . TYR A 1 101 ? 12.100 -4.523 -7.612 1.00 80.88 101 TYR A C 1
ATOM 840 O O . TYR A 1 101 ? 13.220 -4.974 -7.375 1.00 80.88 101 TYR A O 1
ATOM 848 N N . SER A 1 102 ? 11.614 -3.472 -6.967 1.00 79.50 102 SER A N 1
ATOM 849 C CA . SER A 1 102 ? 12.263 -2.812 -5.845 1.00 79.50 102 SER A CA 1
ATOM 850 C C . SER A 1 102 ? 11.736 -3.311 -4.511 1.00 79.50 102 SER A C 1
ATOM 852 O O . SER A 1 102 ? 10.547 -3.595 -4.346 1.00 79.50 102 SER A O 1
ATOM 854 N N . ASN A 1 103 ? 12.607 -3.298 -3.503 1.00 73.94 103 ASN A N 1
ATOM 855 C CA . ASN A 1 103 ? 12.215 -3.490 -2.112 1.00 73.94 103 ASN A CA 1
ATOM 856 C C . ASN A 1 103 ? 11.706 -2.167 -1.506 1.00 73.94 103 ASN A C 1
ATOM 858 O O . ASN A 1 103 ? 12.260 -1.636 -0.539 1.00 73.94 103 ASN A O 1
ATOM 862 N N . SER A 1 104 ? 10.686 -1.607 -2.156 1.00 75.44 104 SER A N 1
ATOM 863 C CA . SER A 1 104 ? 9.967 -0.401 -1.752 1.00 75.44 104 SER A CA 1
ATOM 864 C C . SER A 1 104 ? 8.502 -0.722 -1.482 1.00 75.44 104 SER A C 1
ATOM 866 O O . SER A 1 104 ? 7.957 -1.698 -2.016 1.00 75.44 104 SER A O 1
ATOM 868 N N . PHE A 1 105 ? 7.874 0.111 -0.663 1.00 79.94 105 PHE A N 1
ATOM 869 C CA . PHE A 1 105 ? 6.461 0.029 -0.344 1.00 79.94 105 PHE A CA 1
ATOM 870 C C . PHE A 1 105 ? 5.868 1.425 -0.175 1.00 79.94 105 PHE A C 1
ATOM 872 O O . PHE A 1 105 ? 6.539 2.314 0.342 1.00 79.94 105 PHE A O 1
ATOM 879 N N . ASP A 1 106 ? 4.606 1.570 -0.556 1.00 81.44 106 ASP A N 1
ATOM 880 C CA . ASP A 1 106 ? 3.818 2.779 -0.347 1.00 81.44 106 ASP A CA 1
ATOM 881 C C . ASP A 1 106 ? 2.555 2.389 0.432 1.00 81.44 106 ASP A C 1
ATOM 883 O O . ASP A 1 106 ? 1.952 1.336 0.192 1.00 81.44 106 ASP A O 1
ATOM 887 N N . VAL A 1 107 ? 2.191 3.213 1.407 1.00 80.69 107 VAL A N 1
ATOM 888 C CA . VAL A 1 107 ? 1.032 3.034 2.278 1.00 80.69 107 VAL A CA 1
ATOM 889 C C . VAL A 1 107 ? -0.044 4.014 1.853 1.00 80.69 107 VAL A C 1
ATOM 891 O O . VAL A 1 107 ? 0.184 5.226 1.815 1.00 80.69 107 VAL A O 1
ATOM 894 N N . PHE A 1 108 ? -1.229 3.473 1.602 1.00 82.12 108 PHE A N 1
ATOM 895 C CA . PHE A 1 108 ? -2.384 4.219 1.144 1.00 82.12 108 PHE A CA 1
ATOM 896 C C . PHE A 1 108 ? -3.483 4.218 2.195 1.00 82.12 108 PHE A C 1
ATOM 898 O O . PHE A 1 108 ? -3.794 3.183 2.794 1.00 82.12 108 PHE A O 1
ATOM 905 N N . ILE A 1 109 ? -4.108 5.380 2.363 1.00 80.81 109 ILE A N 1
ATOM 906 C CA . ILE A 1 109 ? -5.340 5.549 3.128 1.00 80.81 109 ILE A CA 1
ATOM 907 C C . ILE A 1 109 ? -6.366 6.179 2.195 1.00 80.81 109 ILE A C 1
ATOM 909 O O . ILE A 1 109 ? -6.127 7.247 1.645 1.00 80.81 109 ILE A O 1
ATOM 913 N N . ARG A 1 110 ? -7.503 5.508 1.976 1.00 78.19 110 ARG A N 1
ATOM 914 C CA . ARG A 1 110 ? -8.581 5.983 1.077 1.00 78.19 110 ARG A CA 1
ATOM 915 C C . ARG A 1 110 ? -8.132 6.255 -0.367 1.00 78.19 110 ARG A C 1
ATOM 917 O O . ARG A 1 110 ? -8.777 7.013 -1.085 1.00 78.19 110 ARG A O 1
ATOM 924 N N . GLY A 1 111 ? -7.058 5.597 -0.801 1.00 77.06 111 GLY A N 1
ATOM 925 C CA . GLY A 1 111 ? -6.470 5.803 -2.125 1.00 77.06 111 GLY A CA 1
ATOM 926 C C . GLY A 1 111 ? -5.577 7.041 -2.236 1.00 77.06 111 GLY A C 1
ATOM 927 O O . GLY A 1 111 ? -5.209 7.398 -3.349 1.00 77.06 111 GLY A O 1
ATOM 928 N N . GLU A 1 112 ? -5.218 7.672 -1.115 1.00 78.31 112 GLU A N 1
ATOM 929 C CA . GLU A 1 112 ? -4.170 8.695 -1.042 1.00 78.31 112 GLU A CA 1
ATOM 930 C C . GLU A 1 112 ? -2.904 8.106 -0.410 1.00 78.31 112 GLU A C 1
ATOM 932 O O . GLU A 1 112 ? -2.977 7.395 0.599 1.00 78.31 112 GLU A O 1
ATOM 937 N N . GLU A 1 113 ? -1.743 8.382 -1.007 1.00 79.19 113 GLU A N 1
ATOM 938 C CA . GLU A 1 113 ? -0.447 8.005 -0.439 1.00 79.19 113 GLU A CA 1
ATOM 939 C C . GLU A 1 113 ? -0.167 8.841 0.817 1.00 79.19 113 GLU A C 1
ATOM 941 O O . GLU A 1 113 ? -0.159 10.072 0.776 1.00 79.19 113 GLU A O 1
ATOM 946 N N . ILE A 1 114 ? 0.099 8.168 1.937 1.00 76.00 114 ILE A N 1
ATOM 947 C CA . ILE A 1 114 ? 0.444 8.828 3.207 1.00 76.00 114 ILE A CA 1
ATOM 948 C C . ILE A 1 114 ? 1.923 8.633 3.543 1.00 76.00 114 ILE A C 1
ATOM 950 O O . ILE A 1 114 ? 2.550 9.513 4.132 1.00 76.00 114 ILE A O 1
ATOM 954 N N . ILE A 1 115 ? 2.485 7.468 3.203 1.00 72.38 115 ILE A N 1
ATOM 955 C CA . ILE A 1 115 ? 3.869 7.105 3.527 1.00 72.38 115 ILE A CA 1
ATOM 956 C C . ILE A 1 115 ? 4.468 6.311 2.369 1.00 72.38 115 ILE A C 1
ATOM 958 O O . ILE A 1 115 ? 3.958 5.245 2.037 1.00 72.38 115 ILE A O 1
ATOM 962 N N . SER A 1 116 ? 5.615 6.747 1.857 1.00 67.38 116 SER A N 1
ATOM 963 C CA . SER A 1 116 ? 6.495 5.930 1.016 1.00 67.38 116 SER A CA 1
ATOM 964 C C . SER A 1 116 ? 7.746 5.517 1.783 1.00 67.38 116 SER A C 1
ATOM 966 O O . SER A 1 116 ? 8.382 6.302 2.488 1.00 67.38 116 SER A O 1
ATOM 968 N N . GLY A 1 117 ? 8.106 4.243 1.655 1.00 67.00 117 GLY A N 1
ATOM 969 C CA . GLY A 1 117 ? 9.260 3.642 2.302 1.00 67.00 117 GLY A CA 1
ATOM 970 C C . GLY A 1 117 ? 10.126 2.886 1.304 1.00 67.00 117 GLY A C 1
ATOM 971 O O . GLY A 1 117 ? 9.660 2.045 0.534 1.00 67.00 117 GLY A O 1
ATOM 972 N N . VAL A 1 118 ? 11.430 3.142 1.345 1.00 61.28 118 VAL A N 1
ATOM 973 C CA . VAL A 1 118 ? 12.415 2.447 0.513 1.00 61.28 118 VAL A CA 1
ATOM 974 C C . VAL A 1 118 ? 13.498 1.859 1.404 1.00 61.28 118 VAL A C 1
ATOM 976 O O . VAL A 1 118 ? 13.986 2.517 2.321 1.00 61.28 118 VAL A O 1
ATOM 979 N N . LYS A 1 119 ? 13.909 0.613 1.143 1.00 52.78 119 LYS A N 1
ATOM 980 C CA . LYS A 1 119 ? 15.156 0.110 1.720 1.00 52.78 119 LYS A CA 1
ATOM 981 C C . LYS A 1 119 ? 16.328 0.694 0.930 1.00 52.78 119 LYS A C 1
ATOM 983 O O . LYS A 1 119 ? 16.598 0.268 -0.193 1.00 52.78 119 LYS A O 1
ATOM 988 N N . GLU A 1 120 ? 16.989 1.684 1.519 1.00 46.44 120 GLU A N 1
ATOM 989 C CA . GLU A 1 120 ? 18.189 2.305 0.962 1.00 46.44 120 GLU A CA 1
ATOM 990 C C . GLU A 1 120 ? 19.381 1.347 0.961 1.00 46.44 120 GLU A C 1
ATOM 992 O O . GLU A 1 120 ? 19.585 0.538 1.873 1.00 46.44 120 GLU A O 1
ATOM 997 N N . CYS A 1 121 ? 20.186 1.448 -0.093 1.00 41.66 121 CYS A N 1
ATOM 998 C CA . CYS A 1 121 ? 21.419 0.696 -0.238 1.00 41.66 121 CYS A CA 1
ATOM 999 C C . CYS A 1 121 ? 22.504 1.316 0.661 1.00 41.66 121 CYS A C 1
ATOM 1001 O O . CYS A 1 121 ? 23.241 2.202 0.237 1.00 41.66 121 CYS A O 1
ATOM 1003 N N . THR A 1 122 ? 22.647 0.847 1.902 1.00 38.28 122 THR A N 1
ATOM 1004 C CA . THR A 1 122 ? 23.818 1.174 2.729 1.00 38.28 122 THR A CA 1
ATOM 1005 C C . THR A 1 122 ? 25.008 0.327 2.275 1.00 38.28 122 THR A C 1
ATOM 1007 O O . THR A 1 122 ? 25.357 -0.667 2.913 1.00 38.28 122 THR A O 1
ATOM 1010 N N . ARG A 1 123 ? 25.630 0.673 1.145 1.00 36.84 123 ARG A N 1
ATOM 1011 C CA . ARG A 1 123 ? 26.996 0.214 0.859 1.00 36.84 123 ARG A CA 1
ATOM 1012 C C . ARG A 1 123 ? 27.956 1.358 1.164 1.00 36.84 123 ARG A C 1
ATOM 1014 O O . ARG A 1 123 ? 27.953 2.329 0.410 1.00 36.84 123 ARG A O 1
ATOM 1021 N N . PRO A 1 124 ? 28.787 1.268 2.216 1.00 43.88 124 PRO A N 1
ATOM 1022 C CA . PRO A 1 124 ? 29.960 2.116 2.283 1.00 43.88 124 PRO A CA 1
ATOM 1023 C C . PRO A 1 124 ? 30.884 1.669 1.147 1.00 43.88 124 PRO A C 1
ATOM 1025 O O . PRO A 1 124 ? 31.318 0.517 1.098 1.00 43.88 124 PRO A O 1
ATOM 1028 N N . THR A 1 125 ? 31.119 2.554 0.183 1.00 41.81 125 THR A N 1
ATOM 1029 C CA . THR A 1 125 ? 32.193 2.383 -0.796 1.00 41.81 125 THR A CA 1
ATOM 1030 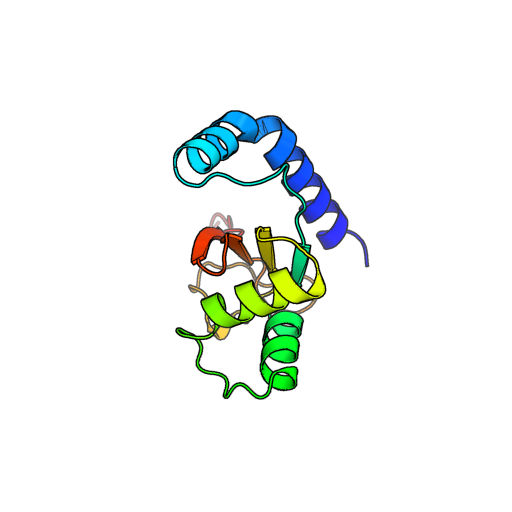C C . THR A 1 125 ? 33.501 2.290 -0.019 1.00 41.81 125 THR A C 1
ATOM 1032 O O . THR A 1 125 ? 33.868 3.243 0.669 1.00 41.81 125 THR A O 1
ATOM 1035 N N . SER A 1 126 ? 34.118 1.108 -0.054 1.00 44.06 126 SER A N 1
ATOM 1036 C CA . SER A 1 126 ? 35.472 0.866 0.456 1.00 44.06 126 SER A CA 1
ATOM 1037 C C . SER A 1 126 ? 36.505 1.516 -0.453 1.00 44.06 126 SER A C 1
ATOM 1039 O O . SER A 1 126 ? 36.240 1.551 -1.677 1.00 44.06 126 SER A O 1
#

Foldseek 3Di:
DPDLVVVVVVVVVCCVVPVVVVVVVVCVVPPADDDPEAEDEPVRLVVLCVVVVHDDDPPPSLLVSLVSCCVPPVHQKYKYAFQQPVVDDPQFDADPVDNRTTRKMFIGGNSDTDDTDGDGDPDDDD

Secondary structure (DSSP, 8-state):
--HHHHHHHHHHHHHHHH-HHHHHHHHHHS---S--PEEEEHHHHHHHHHHTT----TTTSHHHHHHHHHHHHS-SEEEEE--BGGGS-TTBPBPSS-TTBBSEEEEEETTEEEEEEE-B------

Organism: Iris pallida (NCBI:txid29817)

Solvent-accessible surface area (backbone atoms only — not comparable to full-atom values): 7246 Å² total; per-residue (Å²): 140,60,66,68,60,50,50,50,52,52,49,47,52,44,39,66,69,72,37,45,66,59,52,47,53,46,34,72,78,50,80,70,74,84,87,58,73,44,82,38,43,40,68,53,51,53,48,54,38,50,75,71,70,47,81,91,47,95,87,73,43,48,47,54,48,25,50,54,40,28,75,75,67,74,30,53,37,36,31,40,29,50,38,55,36,90,82,49,66,91,63,55,29,53,28,92,88,43,71,65,22,18,48,31,38,38,36,28,49,66,25,40,82,78,48,79,49,66,47,67,66,87,68,81,84,126

Radius of gyration: 15.34 Å; Cα contacts (8 Å, |Δi|>4): 168; chains: 1; bounding box: 51×32×37 Å